Protein AF-A0AAD6S3V5-F1 (afdb_monomer_lite)

Foldseek 3Di:
DQPLQVAQAAAEDAFFDPDPVGDTDEAEPVNLLSNLQRHLNHAEEEGAYAAQDDDDDDDNPPPRAARARHAEYEHEQHQHDDLLVVLLSCCRRYLNHQYYHYDDDDPDDDPRSVVRVVSVVSSNVSNPVNSVVVVVVVVVVVVD

InterPro domains:
  IPR032675 Leucine-rich repeat domain superfamily [G3DSA:3.80.10.10] (1-120)

Radius of gyration: 15.49 Å; chains: 1; bounding box: 42×36×35 Å

Organism: NCBI:txid1745969

Secondary structure (DSSP, 8-state):
--GGGG-TT--EEE----SSS----EEEHHHHHHHHHH-TT--EEE-EEEESSPPP----TTS-----S--EEE-TT-EES-HHHHHHHHHHH-TT--EEE-----SS--HHHHHHHHHHHHHHHHHHHHHHHHHHHHHHHT--

Structure (mmCIF, N/CA/C/O backbone):
data_AF-A0AAD6S3V5-F1
#
_entry.id   AF-A0AAD6S3V5-F1
#
loop_
_atom_site.group_PDB
_atom_site.id
_atom_site.type_symbol
_atom_site.label_atom_id
_atom_site.label_alt_id
_atom_site.label_comp_id
_atom_site.label_asym_id
_atom_site.label_entity_id
_atom_site.label_seq_id
_atom_site.pdbx_PDB_ins_code
_atom_site.Cartn_x
_atom_site.Cartn_y
_atom_site.Cartn_z
_atom_site.occupancy
_atom_site.B_iso_or_equiv
_atom_site.auth_seq_id
_atom_site.auth_comp_id
_atom_site.auth_asym_id
_atom_site.auth_atom_id
_atom_site.pdbx_PDB_model_num
ATOM 1 N N . MET A 1 1 ? -15.906 -16.989 -6.349 1.00 49.19 1 MET A N 1
ATOM 2 C CA . MET A 1 1 ? -15.691 -17.028 -4.890 1.00 49.19 1 MET A CA 1
ATOM 3 C C . MET A 1 1 ? -14.416 -16.252 -4.639 1.00 49.19 1 MET A C 1
ATOM 5 O O . MET A 1 1 ? -13.449 -16.496 -5.348 1.00 49.19 1 MET A O 1
ATOM 9 N N . ASP A 1 2 ? -14.461 -15.246 -3.775 1.00 74.88 2 ASP A N 1
ATOM 10 C CA . ASP A 1 2 ? -13.314 -14.372 -3.537 1.00 74.88 2 ASP A CA 1
ATOM 11 C C . ASP A 1 2 ? -12.338 -15.059 -2.572 1.00 74.88 2 ASP A C 1
ATOM 13 O O . ASP A 1 2 ? -12.752 -15.508 -1.504 1.00 74.88 2 ASP A O 1
ATOM 17 N N . ALA A 1 3 ? -11.063 -15.177 -2.949 1.00 80.44 3 ALA A N 1
ATOM 18 C CA . ALA A 1 3 ? -10.061 -15.885 -2.154 1.00 80.44 3 ALA A CA 1
ATOM 19 C C . ALA A 1 3 ? -9.868 -15.250 -0.767 1.00 80.44 3 ALA A C 1
ATOM 21 O O . ALA A 1 3 ? -9.679 -15.970 0.212 1.00 80.44 3 ALA A O 1
ATOM 22 N N . ALA A 1 4 ? -10.022 -13.925 -0.651 1.00 87.50 4 ALA A N 1
ATOM 23 C CA . ALA A 1 4 ? -9.874 -13.224 0.623 1.00 87.50 4 ALA A CA 1
ATOM 24 C C . ALA A 1 4 ? -10.913 -13.671 1.672 1.00 87.50 4 ALA A C 1
ATOM 26 O O . ALA A 1 4 ? -10.629 -13.664 2.869 1.00 87.50 4 ALA A O 1
ATOM 27 N N . GLN A 1 5 ? -12.096 -14.135 1.241 1.00 89.44 5 GLN A N 1
ATOM 28 C CA . GLN A 1 5 ? -13.141 -14.646 2.142 1.00 89.44 5 GLN A CA 1
ATOM 29 C C . GLN A 1 5 ? -12.729 -15.930 2.866 1.00 89.44 5 GLN A C 1
ATOM 31 O O . GLN A 1 5 ? -13.246 -16.217 3.944 1.00 89.44 5 GLN A O 1
ATOM 36 N N . ALA A 1 6 ? -11.789 -16.690 2.300 1.00 92.44 6 ALA A N 1
ATOM 37 C CA . ALA A 1 6 ? -11.257 -17.891 2.928 1.00 92.44 6 ALA A CA 1
ATOM 38 C C . ALA A 1 6 ? -10.211 -17.582 4.016 1.00 92.44 6 ALA A C 1
ATOM 40 O O . ALA A 1 6 ? -9.824 -18.488 4.756 1.00 92.44 6 ALA A O 1
ATOM 41 N N . TRP A 1 7 ? -9.760 -16.326 4.143 1.00 92.88 7 TRP A N 1
ATOM 42 C CA . TRP A 1 7 ? -8.641 -15.948 5.014 1.00 92.88 7 TRP A CA 1
ATOM 43 C C . TRP A 1 7 ? -8.969 -14.820 6.015 1.00 92.88 7 TRP A C 1
ATOM 45 O O . TRP A 1 7 ? -8.237 -13.830 6.104 1.00 92.88 7 TRP A O 1
ATOM 55 N N . PRO A 1 8 ? -10.018 -14.957 6.848 1.00 92.06 8 PRO A N 1
ATOM 56 C CA . PRO A 1 8 ? -10.406 -13.918 7.811 1.00 92.06 8 PRO A CA 1
ATOM 57 C C . PRO A 1 8 ? -9.363 -13.666 8.913 1.00 92.06 8 PRO A C 1
ATOM 59 O O . PRO A 1 8 ? -9.355 -12.609 9.546 1.00 92.06 8 PRO A O 1
ATOM 62 N N . CYS A 1 9 ? -8.475 -14.634 9.151 1.00 95.19 9 CYS A N 1
ATOM 63 C CA . CYS A 1 9 ? -7.418 -14.555 10.158 1.00 95.19 9 CYS A CA 1
ATOM 64 C C . CYS A 1 9 ? -6.041 -14.200 9.576 1.00 95.19 9 CYS A C 1
ATOM 66 O O . CYS A 1 9 ? -5.059 -14.292 10.305 1.00 95.19 9 CYS A O 1
ATOM 68 N N . LEU A 1 10 ? -5.951 -13.834 8.293 1.00 96.12 10 LEU A N 1
ATOM 69 C CA . LEU A 1 10 ? -4.681 -13.505 7.646 1.00 96.12 10 LEU A CA 1
ATOM 70 C C . LEU A 1 10 ? -4.060 -12.255 8.275 1.00 96.12 10 LEU A C 1
ATOM 72 O O . LEU A 1 10 ? -4.704 -11.207 8.315 1.00 96.12 10 LEU A O 1
ATOM 76 N N . GLU A 1 11 ? -2.821 -12.372 8.748 1.00 96.94 11 GLU A N 1
ATOM 77 C CA . GLU A 1 11 ? -2.049 -11.253 9.308 1.00 96.94 11 GLU A CA 1
ATOM 78 C C . GLU A 1 11 ? -0.946 -10.790 8.356 1.00 96.94 11 GLU A C 1
ATOM 80 O O . GLU A 1 11 ? -0.717 -9.592 8.216 1.00 96.94 11 GLU A O 1
ATOM 85 N N . ASP A 1 12 ? -0.334 -11.713 7.623 1.00 96.12 12 ASP A N 1
ATOM 86 C CA . ASP A 1 12 ? 0.753 -11.422 6.699 1.00 96.12 12 ASP A CA 1
ATOM 87 C C . ASP A 1 12 ? 0.474 -12.111 5.368 1.00 96.12 12 ASP A C 1
ATOM 89 O O . ASP A 1 12 ? 0.220 -13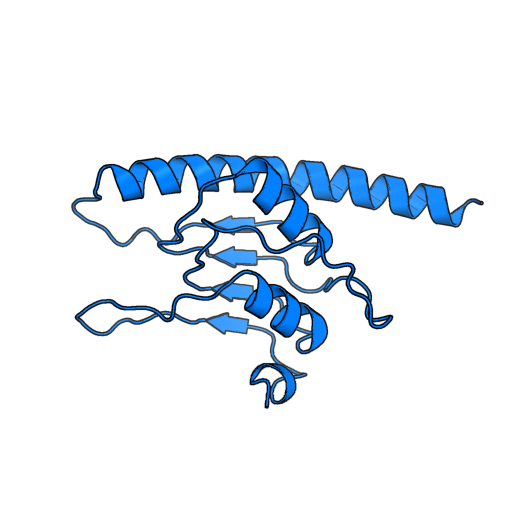.316 5.318 1.00 96.12 12 ASP A O 1
ATOM 93 N N . LEU A 1 13 ? 0.511 -11.342 4.282 1.00 92.75 13 LEU A N 1
ATOM 94 C CA . LEU A 1 13 ? 0.351 -11.863 2.931 1.00 92.75 13 LEU A CA 1
ATOM 95 C C . LEU A 1 13 ? 1.544 -11.446 2.087 1.00 92.75 13 LEU A C 1
ATOM 97 O O . LEU A 1 13 ? 1.781 -10.258 1.880 1.00 92.75 13 LEU A O 1
ATOM 101 N N . THR A 1 14 ? 2.271 -12.436 1.583 1.00 90.00 14 THR A N 1
ATOM 102 C CA . THR A 1 14 ? 3.338 -12.234 0.608 1.00 90.00 14 THR A CA 1
ATOM 103 C C . THR A 1 14 ? 2.978 -12.965 -0.673 1.00 90.00 14 THR A C 1
ATOM 105 O O . THR A 1 14 ? 2.751 -14.173 -0.668 1.00 90.00 14 THR A O 1
ATOM 108 N N . LEU A 1 15 ? 2.880 -12.201 -1.752 1.00 85.06 15 LEU A N 1
ATOM 109 C CA . LEU A 1 15 ? 2.625 -12.658 -3.108 1.00 85.06 15 LEU A CA 1
ATOM 110 C C . LEU A 1 15 ? 3.815 -12.245 -3.968 1.00 85.06 15 LEU A C 1
ATOM 112 O O . LEU A 1 15 ? 3.757 -11.293 -4.749 1.00 85.06 15 LEU A O 1
ATOM 116 N N . ASP A 1 16 ? 4.916 -12.955 -3.768 1.00 73.44 16 ASP A N 1
ATOM 117 C CA . ASP A 1 16 ? 6.111 -12.869 -4.587 1.00 73.44 16 ASP A CA 1
ATOM 118 C C . ASP A 1 16 ? 6.254 -14.125 -5.458 1.00 73.44 16 ASP A C 1
ATOM 120 O O . ASP A 1 16 ? 5.576 -15.138 -5.285 1.00 73.44 16 ASP A O 1
ATOM 124 N N . SER A 1 17 ? 7.106 -14.033 -6.474 1.00 64.12 17 SER A N 1
ATOM 125 C CA . SER A 1 17 ? 7.460 -15.173 -7.315 1.00 64.12 17 SER A CA 1
ATOM 126 C C . SER A 1 17 ? 8.971 -15.272 -7.364 1.00 64.12 17 SER A C 1
ATOM 128 O O . SER A 1 17 ? 9.595 -14.608 -8.175 1.00 64.12 17 SER A O 1
ATOM 130 N N . PHE A 1 18 ? 9.587 -16.135 -6.562 1.00 61.38 18 PHE A N 1
ATOM 131 C CA . PHE A 1 18 ? 11.038 -16.359 -6.650 1.00 61.38 18 PHE A CA 1
ATOM 132 C C . PHE A 1 18 ? 11.463 -17.211 -7.865 1.00 61.38 18 PHE A C 1
ATOM 134 O O . PHE A 1 18 ? 12.656 -17.374 -8.119 1.00 61.38 18 PHE A O 1
ATOM 141 N N . SER A 1 19 ? 10.514 -17.763 -8.632 1.00 57.72 19 SER A N 1
ATOM 142 C CA . SER A 1 19 ? 10.794 -18.596 -9.808 1.00 57.72 19 SER A CA 1
ATOM 143 C C . SER A 1 19 ? 11.027 -17.774 -11.078 1.00 57.72 19 SER A C 1
ATOM 145 O O . SER A 1 19 ? 10.322 -16.798 -11.328 1.00 57.72 19 SER A O 1
ATOM 147 N N . ARG A 1 20 ? 11.989 -18.202 -11.911 1.00 57.72 20 ARG A N 1
ATOM 148 C CA . ARG A 1 20 ? 12.223 -17.644 -13.254 1.00 57.72 20 ARG A CA 1
ATOM 149 C C . ARG A 1 20 ? 11.367 -18.380 -14.305 1.00 57.72 20 ARG A C 1
ATOM 151 O O . ARG A 1 20 ? 11.357 -19.610 -14.274 1.00 57.72 20 ARG A O 1
ATOM 158 N N . PRO A 1 21 ? 10.727 -17.674 -15.260 1.00 61.44 21 PRO A N 1
ATOM 159 C CA . PRO A 1 21 ? 10.697 -16.216 -15.409 1.00 61.44 21 PRO A CA 1
ATOM 160 C C . PRO A 1 21 ? 9.871 -15.537 -14.303 1.00 61.44 21 PRO A C 1
ATOM 162 O O . PRO A 1 21 ? 8.801 -16.014 -13.932 1.00 61.44 21 PRO A O 1
ATOM 165 N N . PHE A 1 22 ? 10.405 -14.432 -13.770 1.00 62.97 22 PHE A N 1
ATOM 166 C CA . PHE A 1 22 ? 9.821 -13.684 -12.654 1.00 62.97 22 PHE A CA 1
ATOM 167 C C . PHE A 1 22 ? 8.522 -13.024 -13.120 1.00 62.97 22 PHE A C 1
ATOM 169 O O . PHE A 1 22 ? 8.545 -11.970 -13.748 1.00 62.97 22 PHE A O 1
ATOM 176 N N . THR A 1 23 ? 7.393 -13.674 -12.849 1.00 65.00 23 THR A N 1
ATOM 177 C CA . THR A 1 23 ? 6.065 -13.150 -13.187 1.00 65.00 23 THR A CA 1
ATOM 178 C C . THR A 1 23 ? 5.210 -13.206 -11.923 1.00 65.00 23 THR A C 1
ATOM 180 O O . THR A 1 23 ? 4.420 -14.136 -11.755 1.00 65.00 23 THR A O 1
ATOM 183 N N . PRO A 1 24 ? 5.427 -12.289 -10.959 1.00 64.88 24 PRO A N 1
ATOM 184 C CA . PRO A 1 24 ? 4.605 -12.242 -9.760 1.00 64.88 24 PRO A CA 1
ATOM 185 C C . PRO A 1 24 ? 3.145 -11.979 -10.148 1.00 64.88 24 PRO A C 1
ATOM 187 O O . PRO A 1 24 ? 2.887 -11.314 -11.158 1.00 64.88 24 PRO A O 1
ATOM 190 N N . PRO A 1 25 ? 2.177 -12.490 -9.370 1.00 67.38 25 PRO A N 1
ATOM 191 C CA . PRO A 1 25 ? 0.775 -12.208 -9.628 1.00 67.38 25 PRO A CA 1
ATOM 192 C C . PRO A 1 25 ? 0.543 -10.697 -9.538 1.00 67.38 25 PRO A C 1
ATOM 194 O O . PRO A 1 25 ? 0.816 -10.070 -8.513 1.00 67.38 25 PRO A O 1
ATOM 197 N N . LEU A 1 26 ? 0.056 -10.119 -10.635 1.00 76.94 26 LEU A N 1
ATOM 198 C CA . LEU A 1 26 ? -0.243 -8.699 -10.728 1.00 76.94 26 LEU A CA 1
ATOM 199 C C . LEU A 1 26 ? -1.623 -8.443 -10.121 1.00 76.94 26 LEU A C 1
ATOM 201 O O . LEU A 1 26 ? -2.652 -8.814 -10.688 1.00 76.94 26 LEU A O 1
ATOM 205 N N . LEU A 1 27 ? -1.634 -7.844 -8.937 1.00 85.12 27 LEU A N 1
ATOM 206 C CA . LEU A 1 27 ? -2.855 -7.493 -8.234 1.00 85.12 27 LEU A CA 1
ATOM 207 C C . LEU A 1 27 ? -3.427 -6.172 -8.744 1.00 85.12 27 LEU A C 1
ATOM 209 O O . LEU A 1 27 ? -2.697 -5.270 -9.134 1.00 85.12 27 LEU A O 1
ATOM 213 N N . THR A 1 28 ? -4.749 -6.043 -8.713 1.00 88.38 28 THR A N 1
ATOM 214 C CA . THR A 1 28 ? -5.456 -4.807 -9.076 1.00 88.38 28 THR A CA 1
ATOM 215 C C . THR A 1 28 ? -5.908 -4.060 -7.827 1.00 88.38 28 THR A C 1
ATOM 217 O O . THR A 1 28 ? -5.979 -4.628 -6.735 1.00 88.38 28 THR A O 1
ATOM 220 N N . ILE A 1 29 ? -6.311 -2.800 -7.974 1.00 88.38 29 ILE A N 1
ATOM 221 C CA . ILE A 1 29 ? -6.904 -2.030 -6.870 1.00 88.38 29 ILE A CA 1
ATOM 222 C C . ILE A 1 29 ? -8.150 -2.720 -6.274 1.00 88.38 29 ILE A C 1
ATOM 224 O O . ILE A 1 29 ? -8.354 -2.682 -5.062 1.00 88.38 29 ILE A O 1
ATOM 228 N N . GLU A 1 30 ? -8.942 -3.433 -7.084 1.00 87.00 30 GLU A N 1
ATOM 229 C CA . GLU A 1 30 ? -10.093 -4.218 -6.601 1.00 87.00 30 GLU A CA 1
ATOM 230 C C . GLU A 1 30 ? -9.685 -5.329 -5.625 1.00 87.00 30 GLU A C 1
ATOM 232 O O . GLU A 1 30 ? -10.390 -5.595 -4.650 1.00 87.00 30 GLU A O 1
ATOM 237 N N . SER A 1 31 ? -8.515 -5.938 -5.827 1.00 88.38 31 SER A N 1
ATOM 238 C CA . SER A 1 31 ? -8.005 -6.939 -4.887 1.00 88.38 31 SER A CA 1
ATOM 239 C C . SER A 1 31 ? -7.647 -6.333 -3.525 1.00 88.38 31 SER A C 1
ATOM 241 O O . SER A 1 31 ? -7.863 -6.977 -2.499 1.00 88.38 31 SER A O 1
ATOM 243 N N . LEU A 1 32 ? -7.192 -5.072 -3.481 1.00 90.62 32 LEU A N 1
ATOM 244 C CA . LEU A 1 32 ? -6.931 -4.370 -2.221 1.00 90.62 32 LEU A CA 1
ATOM 245 C C . LEU A 1 32 ? -8.226 -4.110 -1.451 1.00 90.62 32 LEU A C 1
ATOM 247 O O . LEU A 1 32 ? -8.252 -4.295 -0.235 1.00 90.62 32 LEU A O 1
ATOM 251 N N . TYR A 1 33 ? -9.302 -3.729 -2.147 1.00 89.31 33 TYR A N 1
ATOM 252 C CA . TYR A 1 33 ? -10.624 -3.594 -1.533 1.00 89.31 33 TYR A CA 1
ATOM 253 C C . TYR A 1 33 ? -11.113 -4.920 -0.952 1.00 89.31 33 TYR A C 1
ATOM 255 O O . TYR A 1 33 ? -11.591 -4.950 0.181 1.00 89.31 33 TYR A O 1
ATOM 263 N N . SER A 1 34 ? -10.954 -6.014 -1.698 1.00 90.06 34 SER A N 1
ATOM 264 C CA . SER A 1 34 ? -11.322 -7.349 -1.231 1.00 90.06 34 SER A CA 1
ATOM 265 C C . SER A 1 34 ? -10.547 -7.762 0.029 1.00 90.06 34 SER A C 1
ATOM 267 O O . SER A 1 34 ? -11.156 -8.125 1.039 1.00 90.06 34 SER A O 1
ATOM 269 N N . LEU A 1 35 ? -9.216 -7.623 0.020 1.00 91.50 35 LEU A N 1
ATOM 270 C CA . LEU A 1 35 ? -8.369 -7.909 1.182 1.00 91.50 35 LEU A CA 1
ATOM 271 C C . LEU A 1 35 ? -8.749 -7.034 2.380 1.00 91.50 35 LEU A C 1
ATOM 273 O O . LEU A 1 35 ? -8.862 -7.528 3.499 1.00 91.50 35 LEU A O 1
ATOM 277 N N . ALA A 1 36 ? -8.999 -5.745 2.156 1.00 91.25 36 ALA A N 1
ATOM 278 C CA . ALA A 1 36 ? -9.419 -4.836 3.212 1.00 91.25 36 ALA A CA 1
ATOM 279 C C . ALA A 1 36 ? -10.769 -5.231 3.830 1.00 91.25 36 ALA A C 1
ATOM 281 O O . ALA A 1 36 ? -10.948 -5.124 5.043 1.00 91.25 36 ALA A O 1
ATOM 282 N N . GLN A 1 37 ? -11.703 -5.707 3.004 1.00 90.69 37 GLN A N 1
ATOM 283 C CA . GLN A 1 37 ? -13.039 -6.108 3.429 1.00 90.69 37 GLN A CA 1
ATOM 284 C C . GLN A 1 37 ? -13.040 -7.446 4.181 1.00 90.69 37 GLN A C 1
ATOM 286 O O . GLN A 1 37 ? -13.803 -7.617 5.134 1.00 90.69 37 GLN A O 1
ATOM 291 N N . HIS A 1 38 ? -12.223 -8.404 3.743 1.00 91.19 38 HIS A N 1
ATOM 292 C CA . HIS A 1 38 ? -12.313 -9.793 4.192 1.00 91.19 38 HIS A CA 1
ATOM 293 C C . HIS A 1 38 ? -11.173 -10.240 5.115 1.00 91.19 38 HIS A C 1
ATOM 295 O O . HIS A 1 38 ? -11.345 -11.222 5.835 1.00 91.19 38 HIS A O 1
ATOM 301 N N . CYS A 1 39 ? -10.062 -9.502 5.176 1.00 93.75 39 CYS A N 1
ATOM 302 C CA . CYS A 1 39 ? -8.907 -9.806 6.024 1.00 93.75 39 CYS A CA 1
ATOM 303 C C . CYS A 1 39 ? -8.701 -8.708 7.094 1.00 93.75 39 CYS A C 1
ATOM 305 O O . CYS A 1 39 ? -7.743 -7.934 7.027 1.00 93.75 39 CYS A O 1
ATOM 307 N N . PRO A 1 40 ? -9.566 -8.624 8.126 1.00 93.00 40 PRO A N 1
ATOM 308 C CA . PRO A 1 40 ? -9.531 -7.554 9.132 1.00 93.00 40 PRO A CA 1
ATOM 309 C C . PRO A 1 40 ? -8.310 -7.599 10.062 1.00 93.00 40 PRO A C 1
ATOM 311 O O . PRO A 1 40 ? -8.127 -6.697 10.881 1.00 93.00 40 PRO A O 1
ATOM 314 N N . ARG A 1 41 ? -7.508 -8.669 9.998 1.00 95.44 41 ARG A N 1
ATOM 315 C CA . ARG A 1 41 ? -6.285 -8.839 10.791 1.00 95.44 41 ARG A CA 1
ATOM 316 C C . ARG A 1 41 ? -5.008 -8.565 10.001 1.00 95.44 41 ARG A C 1
ATOM 318 O O . ARG A 1 41 ? -3.946 -8.620 10.605 1.00 95.44 41 ARG A O 1
ATOM 325 N N . LEU A 1 42 ? -5.100 -8.225 8.714 1.00 96.75 42 LEU A N 1
ATOM 326 C CA . LEU A 1 42 ? -3.942 -8.063 7.838 1.00 96.75 42 LEU A CA 1
ATOM 327 C C . LEU A 1 42 ? -3.074 -6.880 8.289 1.00 96.75 42 LEU A C 1
ATOM 329 O O . LEU A 1 42 ? -3.544 -5.742 8.297 1.00 96.75 42 LEU A O 1
ATOM 333 N N . ARG A 1 43 ? -1.819 -7.160 8.649 1.00 97.19 43 ARG A N 1
ATOM 334 C CA . ARG A 1 43 ? -0.790 -6.241 9.165 1.00 97.19 43 ARG A CA 1
ATOM 335 C C . ARG A 1 43 ? 0.280 -5.901 8.139 1.00 97.19 43 ARG A C 1
ATOM 337 O O . ARG A 1 43 ? 0.677 -4.736 8.050 1.00 97.19 43 ARG A O 1
ATOM 344 N N . SER A 1 44 ? 0.705 -6.900 7.370 1.00 96.19 44 SER A N 1
ATOM 345 C CA . SER A 1 44 ? 1.749 -6.775 6.357 1.00 96.19 44 SER A CA 1
ATOM 346 C C . SER A 1 44 ? 1.275 -7.306 5.012 1.00 96.19 44 SER A C 1
ATOM 348 O O . SER A 1 44 ? 0.653 -8.369 4.932 1.00 96.19 44 SER A O 1
ATOM 350 N N . LEU A 1 45 ? 1.581 -6.565 3.950 1.00 94.25 45 LEU A N 1
ATOM 351 C CA . LEU A 1 45 ? 1.239 -6.938 2.584 1.00 94.25 45 LEU A CA 1
ATOM 352 C C . LEU A 1 45 ? 2.435 -6.729 1.660 1.00 94.25 45 LEU A C 1
ATOM 354 O O . LEU A 1 45 ? 2.900 -5.607 1.492 1.00 94.25 45 LEU A O 1
ATOM 358 N N . HIS A 1 46 ? 2.910 -7.795 1.030 1.00 92.31 46 HIS A N 1
ATOM 359 C CA . HIS A 1 46 ? 3.950 -7.749 0.009 1.00 92.31 46 HIS A CA 1
ATOM 360 C C . HIS A 1 46 ? 3.382 -8.298 -1.298 1.00 92.31 46 HIS A C 1
ATOM 362 O O . HIS A 1 46 ? 2.915 -9.434 -1.337 1.00 92.31 46 HIS A O 1
ATOM 368 N N . LEU A 1 47 ? 3.365 -7.482 -2.351 1.00 90.12 47 LEU A N 1
ATOM 369 C CA . LEU A 1 47 ? 2.759 -7.840 -3.634 1.00 90.12 47 LEU A CA 1
ATOM 370 C C . LEU A 1 47 ? 3.334 -7.021 -4.792 1.00 90.12 47 LEU A C 1
ATOM 372 O O . LEU A 1 47 ? 4.028 -6.025 -4.586 1.00 90.12 47 LEU A O 1
ATOM 376 N N . THR A 1 48 ? 2.977 -7.414 -6.015 1.00 89.06 48 THR A N 1
ATOM 377 C CA . THR A 1 48 ? 3.083 -6.559 -7.205 1.00 89.06 48 THR A CA 1
ATOM 378 C C . THR A 1 48 ? 1.688 -6.063 -7.582 1.00 89.06 48 THR A C 1
ATOM 380 O O . THR A 1 48 ? 0.757 -6.855 -7.705 1.00 89.06 48 THR A O 1
ATOM 383 N N . LEU A 1 49 ? 1.534 -4.752 -7.735 1.00 89.25 49 LEU A N 1
ATOM 384 C CA . LEU A 1 49 ? 0.281 -4.052 -7.991 1.00 89.25 49 LEU A CA 1
ATOM 385 C C . LEU A 1 49 ? 0.316 -3.393 -9.370 1.00 89.25 49 LEU A C 1
ATOM 387 O O . LEU A 1 49 ? 1.271 -2.701 -9.724 1.00 89.25 49 LEU A O 1
ATOM 391 N N . ASP A 1 50 ? -0.770 -3.538 -10.112 1.00 90.06 50 ASP A N 1
ATOM 392 C CA . ASP A 1 50 ? -1.102 -2.656 -11.218 1.00 90.06 50 ASP A CA 1
ATOM 393 C C . ASP A 1 50 ? -1.907 -1.462 -10.696 1.00 90.06 50 ASP A C 1
ATOM 395 O O . ASP A 1 50 ? -3.110 -1.550 -10.432 1.00 90.06 50 ASP A O 1
ATOM 399 N N . ALA A 1 51 ? -1.215 -0.337 -10.532 1.00 90.38 51 ALA A N 1
ATOM 400 C CA . ALA A 1 51 ? -1.781 0.957 -10.175 1.00 90.38 51 ALA A CA 1
ATOM 401 C C . ALA A 1 51 ? -1.772 1.937 -11.366 1.00 90.38 51 ALA A C 1
ATOM 403 O O . ALA A 1 51 ? -1.715 3.162 -11.184 1.00 90.38 51 ALA A O 1
ATOM 404 N N . THR A 1 52 ? -1.795 1.420 -12.598 1.00 90.50 52 THR A N 1
ATOM 405 C CA . THR A 1 52 ? -1.893 2.254 -13.808 1.00 90.50 52 THR A CA 1
ATOM 406 C C . THR A 1 52 ? -3.319 2.738 -14.054 1.00 90.50 52 THR A C 1
ATOM 408 O O . THR A 1 52 ? -3.531 3.849 -14.545 1.00 90.50 52 THR A O 1
ATOM 411 N N . THR A 1 53 ? -4.305 1.940 -13.635 1.00 86.12 53 THR A N 1
ATOM 412 C CA . THR A 1 53 ? -5.729 2.235 -13.794 1.00 86.12 53 THR A CA 1
ATOM 413 C C . THR A 1 53 ? -6.386 2.438 -12.434 1.00 86.12 53 THR A C 1
ATOM 415 O O . THR A 1 53 ? -6.291 1.594 -11.545 1.00 86.12 53 THR A O 1
ATOM 418 N N . LEU A 1 54 ? -7.084 3.562 -12.271 1.00 79.88 54 LEU A N 1
ATOM 419 C CA . LEU A 1 54 ? -7.891 3.822 -11.083 1.00 79.88 54 LEU A CA 1
ATOM 420 C C . LEU A 1 54 ? -9.323 3.335 -11.322 1.00 79.88 54 LEU A C 1
ATOM 422 O O . LEU A 1 54 ? -9.938 3.760 -12.305 1.00 79.88 54 LEU A O 1
ATOM 426 N N . PRO A 1 55 ? -9.884 2.491 -10.441 1.00 75.81 55 PRO A N 1
ATOM 427 C CA . PRO A 1 55 ? -11.302 2.179 -10.499 1.00 75.81 55 PRO A CA 1
ATOM 428 C C . PRO A 1 55 ? -12.132 3.425 -10.160 1.00 75.81 55 PRO A C 1
ATOM 430 O O . PRO A 1 55 ? -11.639 4.392 -9.567 1.00 75.81 55 PRO A O 1
ATOM 433 N N . ALA A 1 56 ? -13.416 3.399 -10.522 1.00 69.38 56 ALA A N 1
ATOM 434 C CA . ALA A 1 56 ? -14.356 4.422 -10.078 1.00 69.38 56 ALA A CA 1
ATOM 435 C C . ALA A 1 56 ? -14.323 4.529 -8.539 1.00 69.38 56 ALA A C 1
ATOM 437 O O . ALA A 1 56 ? -14.162 3.502 -7.873 1.00 69.38 56 ALA A O 1
ATOM 438 N N . PRO A 1 57 ? -14.478 5.733 -7.952 1.00 65.12 57 PRO A N 1
ATOM 439 C CA . PRO A 1 57 ? -14.460 5.904 -6.505 1.00 65.12 57 PRO A CA 1
ATOM 440 C C . PRO A 1 57 ? -15.468 4.968 -5.839 1.00 65.12 57 PRO A C 1
ATOM 442 O O . PRO A 1 57 ? -16.680 5.148 -5.954 1.00 65.12 57 PRO A O 1
ATOM 445 N N . ARG A 1 58 ? -14.961 3.953 -5.143 1.00 66.44 58 ARG A N 1
ATOM 446 C CA . ARG A 1 58 ? -15.782 2.995 -4.418 1.00 66.44 58 ARG A CA 1
ATOM 447 C C . ARG A 1 58 ? -15.761 3.384 -2.949 1.00 66.44 58 ARG A C 1
ATOM 449 O O . ARG A 1 58 ? -14.716 3.347 -2.303 1.00 66.44 58 ARG A O 1
ATOM 456 N N . SER A 1 59 ? -16.921 3.769 -2.421 1.00 57.69 59 SER A N 1
ATOM 457 C CA . SER A 1 59 ? -17.110 3.750 -0.971 1.00 57.69 59 SER A CA 1
ATOM 458 C C . SER A 1 59 ? -16.955 2.300 -0.510 1.00 57.69 59 SER A C 1
ATOM 460 O O . SER A 1 59 ? -17.384 1.395 -1.231 1.00 57.69 59 SER A O 1
ATOM 462 N N . LEU A 1 60 ? -16.362 2.053 0.661 1.00 58.97 60 LEU A N 1
ATOM 463 C CA . LEU A 1 60 ? -16.439 0.749 1.331 1.00 58.97 60 LEU A CA 1
ATOM 464 C C . LEU A 1 60 ? -17.917 0.518 1.718 1.00 58.97 60 LEU A C 1
ATOM 466 O O . LEU A 1 60 ? -18.338 0.714 2.853 1.00 58.97 60 LEU A O 1
ATO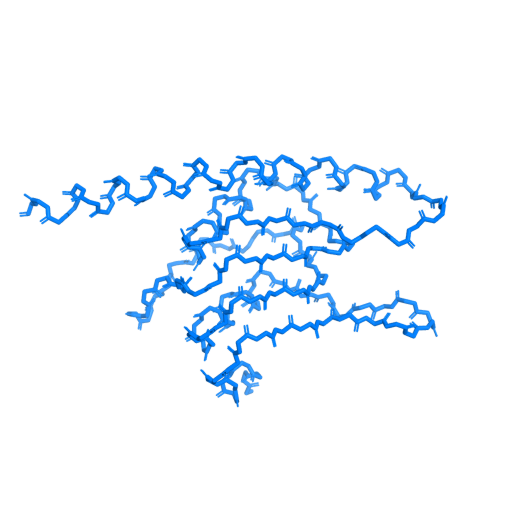M 470 N N . ALA A 1 61 ? -18.744 0.209 0.720 1.00 45.66 61 ALA A N 1
ATOM 471 C CA . ALA A 1 61 ? -20.185 0.459 0.700 1.00 45.66 61 ALA A CA 1
ATOM 472 C C . ALA A 1 61 ? -21.014 -0.595 1.447 1.00 45.66 61 ALA A C 1
ATOM 474 O O . ALA A 1 61 ? -22.226 -0.657 1.285 1.00 45.66 61 ALA A O 1
ATOM 475 N N . ASN A 1 62 ? -20.381 -1.402 2.297 1.00 50.22 62 ASN A N 1
ATOM 476 C CA . ASN A 1 62 ? -21.029 -2.535 2.956 1.00 50.22 62 ASN A CA 1
ATOM 477 C C . ASN A 1 62 ? -21.030 -2.411 4.491 1.00 50.22 62 ASN A C 1
ATOM 479 O O . ASN A 1 62 ? -21.124 -3.417 5.185 1.00 50.22 62 ASN A O 1
ATOM 483 N N . GLY A 1 63 ? -20.856 -1.202 5.044 1.00 51.66 63 GLY A N 1
ATOM 484 C CA . GLY A 1 63 ? -20.809 -0.971 6.499 1.00 51.66 63 GLY A CA 1
ATOM 485 C C . GLY A 1 63 ? -19.527 -1.461 7.188 1.00 51.66 63 GLY A C 1
ATOM 486 O O . GLY A 1 63 ? -19.324 -1.216 8.375 1.00 51.66 63 GLY A O 1
ATOM 487 N N . LEU A 1 64 ? -18.630 -2.111 6.444 1.00 59.91 64 LEU A N 1
ATOM 488 C CA . LEU A 1 64 ? -17.291 -2.454 6.896 1.00 59.91 64 LEU A CA 1
ATOM 489 C C . LEU A 1 64 ? -16.422 -1.203 6.765 1.00 59.91 64 LEU A C 1
ATOM 491 O O . LEU A 1 64 ? -16.132 -0.735 5.665 1.00 59.91 64 LEU A O 1
ATOM 495 N N . GLY A 1 65 ? -16.076 -0.620 7.912 1.00 71.25 65 GLY A N 1
ATOM 496 C CA . GLY A 1 65 ? -15.159 0.509 7.987 1.00 71.25 65 GLY A CA 1
ATOM 497 C C . GLY A 1 65 ? -13.774 0.178 7.410 1.00 71.25 65 GLY A C 1
ATOM 498 O O . GLY A 1 65 ? -13.494 -0.965 7.051 1.00 71.25 65 GLY A O 1
ATOM 499 N N . PRO A 1 66 ? -12.879 1.171 7.333 1.00 83.75 66 PRO A N 1
ATOM 500 C CA . PRO A 1 66 ? -11.548 0.974 6.76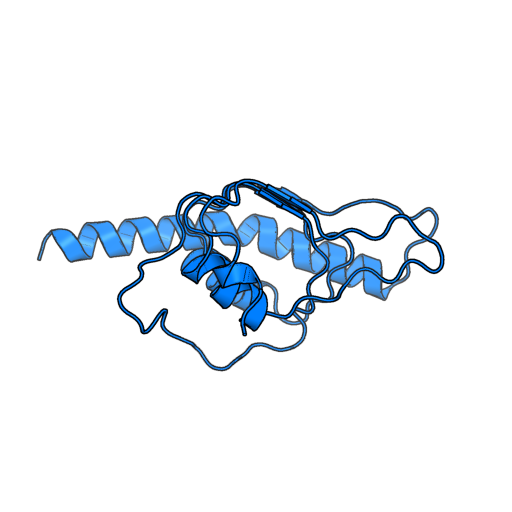9 1.00 83.75 66 PRO A CA 1
ATOM 501 C C . PRO A 1 66 ? -10.743 -0.097 7.524 1.00 83.75 66 PRO A C 1
ATOM 503 O O . PRO A 1 66 ? -10.910 -0.269 8.736 1.00 83.75 66 PRO A O 1
ATOM 506 N N . GLN A 1 67 ? -9.827 -0.776 6.829 1.00 92.00 67 GLN A N 1
ATOM 507 C CA . GLN A 1 67 ? -9.007 -1.844 7.402 1.00 92.00 67 GLN A CA 1
ATOM 508 C C . GLN A 1 67 ? -7.826 -1.234 8.169 1.00 92.00 67 GLN A C 1
ATOM 510 O O . GLN A 1 67 ? -6.898 -0.667 7.597 1.00 92.00 67 GLN A O 1
ATOM 515 N N . ARG A 1 68 ? -7.869 -1.316 9.499 1.00 93.19 68 ARG A N 1
ATOM 516 C CA . ARG A 1 68 ? -6.976 -0.560 10.399 1.00 93.19 68 ARG A CA 1
ATOM 517 C C . ARG A 1 68 ? -5.741 -1.324 10.875 1.00 93.19 68 ARG A C 1
ATOM 519 O O . ARG A 1 68 ? -4.944 -0.759 11.620 1.00 93.19 68 ARG A O 1
ATOM 526 N N . LYS A 1 69 ? -5.585 -2.603 10.548 1.00 95.94 69 LYS A N 1
ATOM 527 C CA . LYS A 1 69 ? -4.439 -3.398 11.006 1.00 95.94 69 LYS A CA 1
ATOM 528 C C . LYS A 1 69 ? -3.236 -3.295 10.084 1.00 95.94 69 LYS A C 1
ATOM 530 O O . LYS A 1 69 ? -2.137 -3.492 10.589 1.00 95.94 69 LYS A O 1
ATOM 535 N N . LEU A 1 70 ? -3.415 -2.939 8.808 1.00 96.94 70 LEU A N 1
ATOM 536 C CA . LEU A 1 70 ? -2.301 -2.883 7.863 1.00 96.94 70 LEU A CA 1
ATOM 537 C C . LEU A 1 70 ? -1.442 -1.664 8.180 1.00 96.94 70 LEU A C 1
ATOM 539 O O . LEU A 1 70 ? -1.927 -0.535 8.121 1.00 96.94 70 LEU A O 1
ATOM 543 N N . THR A 1 71 ? -0.177 -1.908 8.502 1.00 96.62 71 THR A N 1
ATOM 544 C CA . THR A 1 71 ? 0.801 -0.861 8.825 1.00 96.62 71 THR A CA 1
ATOM 545 C C . THR A 1 71 ? 1.948 -0.805 7.830 1.00 96.62 71 THR A C 1
ATOM 547 O O . THR A 1 71 ? 2.571 0.251 7.693 1.00 96.62 71 THR A O 1
ATOM 550 N N . THR A 1 72 ? 2.201 -1.910 7.124 1.00 95.88 72 THR A N 1
ATOM 551 C CA . THR A 1 72 ? 3.340 -2.065 6.219 1.00 95.88 72 THR A CA 1
ATOM 552 C C . THR A 1 72 ? 2.889 -2.654 4.890 1.00 95.88 72 THR A C 1
ATOM 554 O O . THR A 1 72 ? 2.190 -3.669 4.857 1.00 95.88 72 THR A O 1
ATOM 557 N N . MET A 1 73 ? 3.315 -2.032 3.793 1.00 94.81 73 MET A N 1
ATOM 558 C CA . MET A 1 73 ? 3.095 -2.519 2.436 1.00 94.81 73 MET A CA 1
ATOM 559 C C . MET A 1 73 ? 4.409 -2.486 1.650 1.00 94.81 73 MET A C 1
ATOM 561 O O . MET A 1 73 ? 5.082 -1.461 1.615 1.00 94.81 73 MET A O 1
ATOM 565 N N . CYS A 1 74 ? 4.764 -3.587 0.997 1.00 92.62 74 CYS A N 1
ATOM 566 C CA . CYS A 1 74 ? 5.851 -3.638 0.027 1.00 92.62 74 CYS A CA 1
ATOM 567 C C . CYS A 1 74 ? 5.258 -3.765 -1.379 1.00 92.62 74 CYS A C 1
ATOM 569 O O . CYS A 1 74 ? 4.537 -4.725 -1.660 1.00 92.62 74 CYS A O 1
ATOM 571 N N . ILE A 1 75 ? 5.563 -2.801 -2.251 1.00 88.94 75 ILE A N 1
ATOM 572 C CA . ILE A 1 75 ? 4.988 -2.700 -3.601 1.00 88.94 75 ILE A CA 1
ATOM 573 C C . ILE A 1 75 ? 5.873 -3.317 -4.692 1.00 88.94 75 ILE A C 1
ATOM 575 O O . ILE A 1 75 ? 5.579 -3.133 -5.866 1.00 88.94 75 ILE A O 1
ATOM 579 N N . ALA A 1 76 ? 6.937 -4.050 -4.344 1.00 86.50 76 ALA A N 1
ATOM 580 C CA . ALA A 1 76 ? 7.802 -4.765 -5.295 1.00 86.50 76 ALA A CA 1
ATOM 581 C C . ALA A 1 76 ? 8.034 -3.989 -6.616 1.00 86.50 76 ALA A C 1
ATOM 583 O O . ALA A 1 76 ? 8.518 -2.861 -6.582 1.00 86.50 76 ALA A O 1
ATOM 584 N N . GLN A 1 77 ? 7.659 -4.563 -7.764 1.00 83.06 77 GLN A N 1
ATOM 585 C CA . GLN A 1 77 ? 7.812 -3.972 -9.100 1.00 83.06 77 GLN A CA 1
ATOM 586 C C . GLN A 1 77 ? 6.485 -3.404 -9.632 1.00 83.06 77 GLN A C 1
ATOM 588 O O . GLN A 1 77 ? 6.100 -3.653 -10.773 1.00 83.06 77 GLN A O 1
ATOM 593 N N . SER A 1 78 ? 5.734 -2.695 -8.789 1.00 89.00 78 SER A N 1
ATOM 594 C CA . SER A 1 78 ? 4.393 -2.217 -9.143 1.00 89.00 78 SER A CA 1
ATOM 595 C C . SER A 1 78 ? 4.415 -1.089 -10.171 1.00 89.00 78 SER A C 1
ATOM 597 O O . SER A 1 78 ? 5.098 -0.077 -9.990 1.00 89.00 78 SER A O 1
ATOM 599 N N . ALA A 1 79 ? 3.587 -1.211 -11.204 1.00 90.94 79 ALA A N 1
ATOM 600 C CA . ALA A 1 79 ? 3.360 -0.143 -12.169 1.00 90.94 79 ALA A CA 1
ATOM 601 C C . ALA A 1 79 ? 2.419 0.919 -11.585 1.00 90.94 79 ALA A C 1
ATOM 603 O O . ALA A 1 79 ? 1.472 0.587 -10.875 1.00 90.94 79 ALA A O 1
ATOM 604 N N . ILE A 1 80 ? 2.664 2.201 -11.874 1.00 93.88 80 ILE A N 1
ATOM 605 C CA . ILE A 1 80 ? 1.842 3.299 -11.351 1.00 93.88 80 ILE A CA 1
ATOM 606 C C . ILE A 1 80 ? 1.804 4.489 -12.310 1.00 93.88 80 ILE A C 1
ATOM 608 O O . ILE A 1 80 ? 2.834 4.922 -12.833 1.00 93.88 80 ILE A O 1
ATOM 612 N N . SER A 1 81 ? 0.610 5.055 -12.498 1.00 93.19 81 SER A N 1
ATOM 613 C CA . SER A 1 81 ? 0.411 6.233 -13.357 1.00 93.19 81 SER A CA 1
ATOM 614 C C . SER A 1 81 ? 0.059 7.503 -12.580 1.00 93.19 81 SER A C 1
ATOM 616 O O . SER A 1 81 ? 0.448 8.588 -13.001 1.00 93.19 81 SER A O 1
ATOM 618 N N . GLN A 1 82 ? -0.653 7.395 -11.450 1.00 94.38 82 GLN A N 1
ATOM 619 C CA . GLN A 1 82 ? -1.172 8.552 -10.703 1.00 94.38 82 GLN A CA 1
ATOM 620 C C . GLN A 1 82 ? -0.828 8.477 -9.201 1.00 94.38 82 GLN A C 1
ATOM 622 O O . GLN A 1 82 ? -1.678 8.080 -8.399 1.00 94.38 82 GLN A O 1
ATOM 627 N N . PRO A 1 83 ? 0.387 8.891 -8.792 1.00 95.94 83 PRO A N 1
ATOM 628 C CA . PRO A 1 83 ? 0.876 8.761 -7.415 1.00 95.94 83 PRO A CA 1
ATOM 629 C C . PRO A 1 83 ? -0.075 9.332 -6.366 1.00 95.94 83 PRO A C 1
ATOM 631 O O . PRO A 1 83 ? -0.531 8.624 -5.471 1.00 95.94 83 PRO A O 1
ATOM 634 N N . ARG A 1 84 ? -0.474 10.596 -6.519 1.00 95.62 84 ARG A N 1
ATOM 635 C CA . ARG A 1 84 ? -1.343 11.277 -5.552 1.00 95.62 84 ARG A CA 1
ATOM 636 C C . ARG A 1 84 ? -2.713 10.621 -5.387 1.00 95.62 84 ARG A C 1
ATOM 638 O O . ARG A 1 84 ? -3.233 10.543 -4.275 1.00 95.62 84 ARG A O 1
ATOM 645 N N . ALA A 1 85 ? -3.305 10.151 -6.481 1.00 92.94 85 ALA A N 1
ATOM 646 C CA . ALA A 1 85 ? -4.604 9.491 -6.439 1.00 92.94 85 ALA A CA 1
ATOM 647 C C . ALA A 1 85 ? -4.521 8.121 -5.749 1.00 92.94 85 ALA A C 1
ATOM 649 O O . ALA A 1 85 ? -5.408 7.788 -4.961 1.00 92.94 85 ALA A O 1
ATOM 650 N N . ILE A 1 86 ? -3.436 7.377 -5.988 1.00 94.06 86 ILE A N 1
ATOM 651 C CA . ILE A 1 86 ? -3.144 6.109 -5.312 1.00 94.06 86 ILE A CA 1
ATOM 652 C C . ILE A 1 86 ? -2.858 6.330 -3.829 1.00 94.06 86 ILE A C 1
ATOM 654 O O . ILE A 1 86 ? -3.443 5.643 -3.001 1.00 94.06 86 ILE A O 1
ATOM 658 N N . ALA A 1 87 ? -2.048 7.326 -3.471 1.00 94.94 87 ALA A N 1
ATOM 659 C CA . ALA A 1 87 ? -1.773 7.672 -2.078 1.00 94.94 87 ALA A CA 1
ATOM 660 C C . ALA A 1 87 ? -3.057 8.006 -1.308 1.00 94.94 87 ALA A C 1
ATOM 662 O O . ALA A 1 87 ? -3.271 7.501 -0.204 1.00 94.94 87 ALA A O 1
ATOM 663 N N . ARG A 1 88 ? -3.954 8.795 -1.919 1.00 92.69 88 ARG A N 1
ATOM 664 C CA . ARG A 1 88 ? -5.280 9.048 -1.353 1.00 92.69 88 ARG A CA 1
ATOM 665 C C . ARG A 1 88 ? -6.015 7.725 -1.154 1.00 92.69 88 ARG A C 1
ATOM 667 O O . ARG A 1 88 ? -6.339 7.404 -0.024 1.00 92.69 88 ARG A O 1
ATOM 674 N N . LEU A 1 89 ? -6.193 6.923 -2.202 1.00 91.38 89 LEU A N 1
ATOM 675 C CA . LEU A 1 89 ? -6.901 5.642 -2.125 1.00 91.38 89 LEU A CA 1
ATOM 676 C C . LEU A 1 89 ? -6.342 4.706 -1.037 1.00 91.38 89 LEU A C 1
ATOM 678 O O . LEU A 1 89 ? -7.113 4.127 -0.276 1.00 91.38 89 LEU A O 1
ATOM 682 N N . LEU A 1 90 ? -5.020 4.589 -0.909 1.00 93.12 90 LEU A N 1
ATOM 683 C CA . LEU A 1 90 ? -4.392 3.781 0.137 1.00 93.12 90 LEU A CA 1
ATOM 684 C C . LEU A 1 90 ? -4.720 4.309 1.540 1.00 93.12 90 LEU A C 1
ATOM 686 O O . LEU A 1 90 ? -5.015 3.506 2.422 1.00 93.12 90 LEU A O 1
ATOM 690 N N . SER A 1 91 ? -4.749 5.631 1.742 1.00 92.75 91 SER A N 1
ATOM 691 C CA . SER A 1 91 ? -5.161 6.237 3.021 1.00 92.75 91 SER A CA 1
ATOM 692 C C . SER A 1 91 ? -6.640 5.989 3.365 1.00 92.75 91 SER A C 1
ATOM 694 O O . SER A 1 91 ? -7.010 5.935 4.542 1.00 92.75 91 SER A O 1
ATOM 696 N N . ASP A 1 92 ? -7.497 5.822 2.350 1.00 90.25 92 ASP A N 1
ATOM 697 C CA . ASP A 1 92 ? -8.921 5.516 2.523 1.00 90.25 92 ASP A CA 1
ATOM 698 C C . ASP A 1 92 ? -9.097 4.079 3.005 1.00 90.25 92 ASP A C 1
ATOM 700 O O . ASP A 1 92 ? -9.822 3.833 3.971 1.00 90.25 92 ASP A O 1
ATOM 704 N N . ILE A 1 93 ? -8.428 3.144 2.326 1.00 91.38 93 ILE A N 1
ATOM 705 C CA . ILE A 1 93 ? -8.554 1.706 2.568 1.00 91.38 93 ILE A CA 1
ATOM 706 C C . ILE A 1 93 ? -7.807 1.301 3.847 1.00 91.38 93 ILE A C 1
ATOM 708 O O . ILE A 1 93 ? -8.360 0.577 4.679 1.00 91.38 93 ILE A O 1
ATOM 712 N N . PHE A 1 94 ? -6.578 1.797 4.016 1.00 93.88 94 PHE A N 1
ATOM 713 C CA . PHE A 1 94 ? -5.633 1.430 5.071 1.00 93.88 94 PHE A CA 1
ATOM 714 C C . PHE A 1 94 ? -5.181 2.668 5.863 1.00 93.88 94 PHE A C 1
ATOM 716 O O . PHE A 1 94 ? -4.041 3.115 5.749 1.00 93.88 94 PHE A O 1
ATOM 723 N N . PRO A 1 95 ? -6.041 3.239 6.719 1.00 93.06 95 PRO A N 1
ATOM 724 C CA . PRO A 1 95 ? -5.761 4.488 7.424 1.00 93.06 95 PRO A CA 1
ATOM 725 C C . PRO A 1 95 ? -4.635 4.385 8.454 1.00 93.06 95 PRO A C 1
ATOM 727 O O . PRO A 1 95 ? -4.247 5.400 9.002 1.00 93.06 95 PRO A O 1
ATOM 730 N N . ASN A 1 96 ? -4.132 3.189 8.753 1.00 95.00 96 ASN A N 1
ATOM 731 C CA . ASN A 1 96 ? -2.996 3.003 9.653 1.00 95.00 96 ASN A CA 1
ATOM 732 C C . ASN A 1 96 ? -1.721 2.593 8.901 1.00 95.00 96 ASN A C 1
ATOM 734 O O . ASN A 1 96 ? -0.736 2.233 9.544 1.00 95.00 96 ASN A O 1
ATOM 738 N N . LEU A 1 97 ? -1.722 2.652 7.565 1.00 95.69 97 LEU A N 1
ATOM 739 C CA . LEU A 1 97 ? -0.544 2.381 6.753 1.00 95.69 97 LEU A CA 1
ATOM 740 C C . LEU A 1 97 ? 0.513 3.456 7.032 1.00 95.69 97 LEU A C 1
ATOM 742 O O . LEU A 1 97 ? 0.262 4.647 6.851 1.00 95.69 97 LEU A O 1
ATOM 746 N N . ARG A 1 98 ? 1.685 3.032 7.515 1.00 90.25 98 ARG A N 1
ATOM 747 C CA . ARG A 1 98 ? 2.795 3.926 7.886 1.00 90.25 98 ARG A CA 1
ATOM 748 C C . ARG A 1 98 ? 4.016 3.737 7.003 1.00 90.25 98 ARG A C 1
ATOM 750 O O . ARG A 1 98 ? 4.755 4.688 6.791 1.00 90.25 98 ARG A O 1
ATOM 757 N N . VAL A 1 99 ? 4.238 2.516 6.523 1.00 92.25 99 VAL A N 1
ATOM 758 C CA . VAL A 1 99 ? 5.448 2.157 5.787 1.00 92.25 99 VAL A CA 1
ATOM 759 C C . VAL A 1 99 ? 5.064 1.613 4.423 1.00 92.25 99 VAL A C 1
ATOM 761 O O . VAL A 1 99 ? 4.353 0.610 4.331 1.00 92.25 99 VAL A O 1
ATOM 764 N N . ILE A 1 100 ? 5.566 2.264 3.376 1.00 93.88 100 ILE A N 1
ATOM 765 C CA . ILE A 1 100 ? 5.525 1.761 2.006 1.00 93.88 100 ILE A CA 1
ATOM 766 C C . ILE A 1 100 ? 6.965 1.565 1.556 1.00 93.88 100 ILE A C 1
ATOM 768 O O . ILE A 1 100 ? 7.736 2.517 1.504 1.00 93.88 100 ILE A O 1
ATOM 772 N N . SER A 1 101 ? 7.336 0.325 1.261 1.00 90.19 101 SER A N 1
ATOM 773 C CA . SER A 1 101 ? 8.670 -0.026 0.785 1.00 90.19 101 SER A CA 1
ATOM 774 C C . SER A 1 101 ? 8.615 -0.607 -0.622 1.00 90.19 101 SER A C 1
ATOM 776 O O . SER A 1 101 ? 7.571 -1.040 -1.109 1.00 90.19 101 SER A O 1
ATOM 778 N N . GLN A 1 102 ? 9.759 -0.598 -1.295 1.00 84.38 102 GLN A N 1
ATOM 779 C CA . GLN A 1 102 ? 9.913 -1.155 -2.633 1.00 84.38 102 GLN A CA 1
ATOM 780 C C . GLN A 1 102 ? 10.962 -2.254 -2.566 1.00 84.38 102 GLN A C 1
ATOM 782 O O . GLN A 1 102 ? 12.006 -2.072 -1.935 1.00 84.38 102 GLN A O 1
ATOM 787 N N . ALA A 1 103 ? 10.692 -3.389 -3.202 1.00 74.50 103 ALA A N 1
ATOM 788 C CA . ALA A 1 103 ? 11.644 -4.485 -3.219 1.00 74.50 103 ALA A CA 1
ATOM 789 C C . ALA A 1 103 ? 12.709 -4.220 -4.295 1.00 74.50 103 ALA A C 1
ATOM 791 O O . ALA A 1 103 ? 12.387 -4.056 -5.472 1.00 74.50 103 ALA A O 1
ATOM 792 N N . GLN A 1 104 ? 13.975 -4.137 -3.891 1.00 64.56 104 GLN A N 1
ATOM 793 C CA . GLN A 1 104 ? 15.095 -3.846 -4.786 1.00 64.56 104 GLN A CA 1
ATOM 794 C C . GLN A 1 104 ? 15.743 -5.159 -5.237 1.00 64.56 104 GLN A C 1
ATOM 796 O O . GLN A 1 104 ? 16.549 -5.730 -4.509 1.00 64.56 104 GLN A O 1
ATOM 801 N N . TYR A 1 105 ? 15.381 -5.652 -6.424 1.00 63.72 105 TYR A N 1
ATOM 802 C CA . TYR A 1 105 ? 15.887 -6.934 -6.945 1.00 63.72 105 TYR A CA 1
ATOM 803 C C . TYR A 1 105 ? 16.527 -6.834 -8.337 1.00 63.72 105 TYR A C 1
ATOM 805 O O . TYR A 1 105 ? 16.524 -7.816 -9.076 1.00 63.72 105 TYR A O 1
ATOM 813 N N . PHE A 1 106 ? 17.060 -5.671 -8.725 1.00 65.50 106 PHE A N 1
ATOM 814 C CA . PHE A 1 106 ? 17.571 -5.481 -10.083 1.00 65.50 106 PHE A CA 1
ATOM 815 C C . PHE A 1 106 ? 19.003 -4.982 -10.131 1.00 65.50 106 PHE A C 1
ATOM 817 O O . PHE A 1 106 ? 19.311 -3.924 -9.587 1.00 65.50 106 PHE A O 1
ATOM 824 N N . ASP A 1 107 ? 19.820 -5.717 -10.881 1.00 70.38 107 ASP A N 1
ATOM 825 C CA . ASP A 1 107 ? 21.180 -5.318 -11.231 1.00 70.38 107 ASP A CA 1
ATOM 826 C C . ASP A 1 107 ? 21.193 -4.237 -12.338 1.00 70.38 107 ASP A C 1
ATOM 828 O O . ASP A 1 107 ? 22.101 -3.413 -12.366 1.00 70.38 107 ASP A O 1
ATOM 832 N N . ASP A 1 108 ? 20.172 -4.197 -13.213 1.00 79.62 108 ASP A N 1
ATOM 833 C CA . ASP A 1 108 ? 20.029 -3.221 -14.312 1.00 79.62 108 ASP A CA 1
ATOM 834 C C . ASP A 1 108 ? 18.543 -2.856 -14.551 1.00 79.62 108 ASP A C 1
ATOM 836 O O . ASP A 1 108 ? 17.839 -3.540 -15.304 1.00 79.62 108 ASP A O 1
ATOM 840 N N . PRO A 1 109 ? 17.995 -1.847 -13.845 1.00 81.44 109 PRO A N 1
ATOM 841 C CA . PRO A 1 109 ? 16.589 -1.483 -13.977 1.00 81.44 109 PRO A CA 1
ATOM 842 C C . PRO A 1 109 ? 16.319 -0.739 -15.295 1.00 81.44 109 PRO A C 1
ATOM 844 O O . PRO A 1 109 ? 17.116 0.083 -15.744 1.00 81.44 109 PRO A O 1
ATOM 847 N N . SER A 1 110 ? 15.146 -0.961 -15.892 1.00 86.94 110 SER A N 1
ATOM 848 C CA . SER A 1 110 ? 14.712 -0.198 -17.069 1.00 86.94 110 SER A CA 1
ATOM 849 C C . SER A 1 110 ? 14.270 1.227 -16.705 1.00 86.94 110 SER A C 1
ATOM 851 O O . SER A 1 110 ? 13.829 1.474 -15.580 1.00 86.94 110 SER A O 1
ATOM 853 N N . ALA A 1 111 ? 14.278 2.140 -17.688 1.00 89.94 111 ALA A N 1
ATOM 854 C CA . ALA A 1 111 ? 13.790 3.522 -17.544 1.00 89.94 111 ALA A CA 1
ATOM 855 C C . ALA A 1 111 ? 12.393 3.604 -16.905 1.00 89.94 111 ALA A C 1
ATOM 857 O O . ALA A 1 111 ? 12.115 4.464 -16.067 1.00 89.94 111 ALA A O 1
ATOM 858 N N . GLU A 1 112 ? 11.511 2.678 -17.279 1.00 88.38 112 GLU A N 1
ATOM 859 C CA . GLU A 1 112 ? 10.164 2.582 -16.724 1.00 88.38 112 GLU A CA 1
ATOM 860 C C . GLU A 1 112 ? 10.171 2.141 -15.254 1.00 88.38 112 GLU A C 1
ATOM 862 O O . GLU A 1 112 ? 9.442 2.713 -14.443 1.00 88.38 112 GLU A O 1
ATOM 867 N N . MET A 1 113 ? 11.029 1.187 -14.878 1.00 86.31 113 MET A N 1
ATOM 868 C CA . MET A 1 113 ? 11.192 0.771 -13.481 1.00 86.31 113 MET A CA 1
ATOM 869 C C . MET A 1 113 ? 11.693 1.924 -12.610 1.00 86.31 113 MET A C 1
ATOM 871 O O . MET A 1 113 ? 11.159 2.133 -11.521 1.00 86.31 113 MET A O 1
ATOM 875 N N . GLN A 1 114 ? 12.655 2.721 -13.088 1.00 89.25 114 GLN A N 1
ATOM 876 C CA . GLN A 1 114 ? 13.105 3.909 -12.351 1.00 89.25 114 GLN A CA 1
ATOM 877 C C . GLN A 1 114 ? 12.005 4.972 -12.238 1.00 89.25 114 GLN A C 1
ATOM 879 O O . GLN A 1 114 ? 11.831 5.568 -11.171 1.00 89.25 114 GLN A O 1
ATOM 884 N N . ALA A 1 115 ? 11.228 5.194 -13.301 1.00 91.94 115 ALA A N 1
ATOM 885 C CA . ALA A 1 115 ? 10.099 6.120 -13.261 1.00 91.94 115 ALA A CA 1
ATOM 886 C C . ALA A 1 115 ? 9.028 5.667 -12.252 1.00 91.94 115 ALA A C 1
ATOM 888 O O . ALA A 1 115 ? 8.539 6.478 -11.463 1.00 91.94 115 ALA A O 1
ATOM 889 N N . ASN A 1 116 ? 8.695 4.374 -12.230 1.00 91.88 116 ASN A N 1
ATOM 890 C CA . ASN A 1 116 ? 7.773 3.803 -11.250 1.00 91.88 116 ASN A CA 1
ATOM 891 C C . ASN A 1 116 ? 8.332 3.904 -9.826 1.00 91.88 116 ASN A C 1
ATOM 893 O O . ASN A 1 116 ? 7.589 4.261 -8.914 1.00 91.88 116 ASN A O 1
ATOM 897 N N . TYR A 1 117 ? 9.638 3.697 -9.637 1.00 90.81 117 TYR A N 1
ATOM 898 C CA . TYR A 1 117 ? 10.283 3.864 -8.334 1.00 90.81 117 TYR A CA 1
ATOM 899 C C . TYR A 1 117 ? 10.106 5.281 -7.778 1.00 90.81 117 TYR A C 1
ATOM 901 O O . TYR A 1 117 ? 9.700 5.453 -6.625 1.00 90.81 117 TYR A O 1
ATOM 909 N N . ALA A 1 118 ? 10.359 6.300 -8.604 1.00 93.38 118 ALA A N 1
ATOM 910 C CA . ALA A 1 118 ? 10.184 7.700 -8.221 1.00 93.38 118 ALA A CA 1
ATOM 911 C C . ALA A 1 118 ? 8.721 8.025 -7.873 1.00 93.38 118 ALA A C 1
ATOM 913 O O . ALA A 1 118 ? 8.445 8.677 -6.867 1.00 93.38 118 ALA A O 1
ATOM 914 N N . ARG A 1 119 ? 7.773 7.507 -8.659 1.00 95.62 119 ARG A N 1
ATOM 915 C CA . ARG A 1 119 ? 6.332 7.652 -8.404 1.00 95.62 119 ARG A CA 1
ATOM 916 C C . ARG A 1 119 ? 5.902 7.003 -7.088 1.00 95.62 119 ARG A C 1
ATOM 918 O O . ARG A 1 119 ? 5.133 7.596 -6.340 1.00 95.62 119 ARG A O 1
ATOM 925 N N . TRP A 1 120 ? 6.409 5.817 -6.761 1.00 94.94 120 TRP A N 1
ATOM 926 C CA . TRP A 1 120 ? 6.118 5.169 -5.478 1.00 94.94 120 TRP A CA 1
ATOM 927 C C . TRP A 1 120 ? 6.795 5.854 -4.291 1.00 94.94 120 TRP A C 1
ATOM 929 O O . TRP A 1 120 ? 6.230 5.854 -3.200 1.00 94.94 120 TRP A O 1
ATOM 939 N N . LYS A 1 121 ? 7.948 6.502 -4.496 1.00 94.44 121 LYS A N 1
ATOM 940 C CA . LYS A 1 121 ? 8.537 7.394 -3.486 1.00 94.44 121 LYS A CA 1
ATOM 941 C C . LYS A 1 121 ? 7.652 8.602 -3.187 1.00 94.44 121 LYS A C 1
ATOM 943 O O . LYS A 1 121 ? 7.534 8.985 -2.028 1.00 94.44 121 LYS A O 1
ATOM 948 N N . GLU A 1 122 ? 6.982 9.160 -4.192 1.00 96.31 122 GLU A N 1
ATOM 949 C CA . GLU A 1 122 ? 5.971 10.200 -3.969 1.00 96.31 122 GLU A CA 1
ATOM 950 C C . GLU A 1 122 ? 4.791 9.660 -3.139 1.00 96.31 122 GLU A C 1
ATOM 952 O O . GLU A 1 122 ? 4.366 10.300 -2.180 1.00 96.31 122 GLU A O 1
ATOM 957 N N . VAL A 1 123 ? 4.298 8.452 -3.444 1.00 96.38 123 VAL A N 1
ATOM 958 C CA . VAL A 1 123 ? 3.226 7.804 -2.663 1.00 96.38 123 VAL A CA 1
ATOM 959 C C . VAL A 1 123 ? 3.629 7.603 -1.200 1.00 96.38 123 VAL A C 1
ATOM 961 O O . VAL A 1 123 ? 2.838 7.908 -0.309 1.00 96.38 123 VAL A O 1
ATOM 964 N N . GLU A 1 124 ? 4.846 7.115 -0.949 1.00 95.31 124 GLU A N 1
ATOM 965 C CA . GLU A 1 124 ? 5.394 6.914 0.400 1.00 95.31 124 GLU A CA 1
ATOM 966 C C . GLU A 1 124 ? 5.360 8.209 1.230 1.00 95.31 124 GLU A C 1
ATOM 968 O O . GLU A 1 124 ? 4.988 8.166 2.401 1.00 95.31 124 GLU A O 1
ATOM 973 N N . GLY A 1 125 ? 5.670 9.359 0.618 1.00 95.12 125 GLY A N 1
ATOM 974 C CA . GLY A 1 125 ? 5.586 10.667 1.277 1.00 95.12 125 GLY A CA 1
ATOM 975 C C . GLY A 1 125 ? 4.153 11.164 1.500 1.00 95.12 125 GLY A C 1
ATOM 976 O O . GLY A 1 125 ? 3.846 11.710 2.555 1.00 95.12 125 GLY A O 1
ATOM 977 N N . LEU A 1 126 ? 3.255 10.938 0.536 1.00 96.56 126 LEU A N 1
ATOM 978 C CA . LEU A 1 126 ? 1.885 11.468 0.569 1.00 96.56 126 LEU A CA 1
ATOM 979 C C . LEU A 1 126 ? 0.924 10.684 1.473 1.00 96.56 126 LEU A C 1
ATOM 981 O O . LEU A 1 126 ? -0.042 11.253 1.987 1.00 96.56 126 LEU A O 1
ATOM 985 N N . VAL A 1 127 ? 1.125 9.374 1.644 1.00 95.69 127 VAL A N 1
ATOM 986 C CA . VAL A 1 127 ? 0.200 8.534 2.425 1.00 95.69 127 VAL A CA 1
ATOM 987 C C . VAL A 1 127 ? 0.072 9.004 3.881 1.00 95.69 127 VAL A C 1
ATOM 989 O O . VAL A 1 127 ? -1.067 9.175 4.324 1.00 95.69 127 VAL A O 1
ATOM 992 N N . PRO A 1 128 ? 1.162 9.277 4.625 1.00 93.00 128 PRO A N 1
ATOM 993 C CA . PRO A 1 128 ? 1.067 9.817 5.980 1.00 93.00 128 PRO A CA 1
ATOM 994 C C . PRO A 1 128 ? 0.294 11.140 6.064 1.00 93.00 128 PRO A C 1
ATOM 996 O O . PRO A 1 128 ? -0.503 11.315 6.987 1.00 93.00 128 PRO A O 1
ATOM 999 N N . GLU A 1 129 ? 0.471 12.041 5.091 1.00 94.44 129 GLU A N 1
ATOM 1000 C CA . GLU A 1 129 ? -0.247 13.322 5.038 1.00 94.44 129 GLU A CA 1
ATOM 1001 C C . GLU A 1 129 ? -1.756 13.110 4.876 1.00 94.44 129 GLU A C 1
ATOM 1003 O O . GLU A 1 129 ? -2.558 13.669 5.628 1.00 94.44 129 GLU A O 1
ATOM 1008 N N . PHE A 1 130 ? -2.167 12.251 3.939 1.00 94.31 130 PHE A N 1
ATOM 1009 C CA . PHE A 1 130 ? -3.586 11.955 3.741 1.00 94.31 130 PHE A CA 1
ATOM 1010 C C . PHE A 1 130 ? -4.206 11.201 4.914 1.00 94.31 130 PHE A C 1
ATOM 1012 O O . PHE A 1 130 ? -5.368 11.442 5.248 1.00 94.31 130 PHE A O 1
ATOM 1019 N N . VAL A 1 131 ? -3.448 10.318 5.565 1.00 92.00 131 VAL A N 1
ATOM 1020 C CA . VAL A 1 131 ? -3.898 9.663 6.794 1.00 92.00 131 VAL A CA 1
ATOM 1021 C C . VAL A 1 131 ? -4.169 10.695 7.888 1.00 92.00 131 VAL A C 1
ATOM 1023 O O . VAL A 1 131 ? -5.248 10.652 8.479 1.00 92.00 131 VAL A O 1
ATOM 1026 N N . ALA A 1 132 ? -3.253 11.640 8.117 1.00 91.19 132 ALA A N 1
ATOM 1027 C CA . ALA A 1 132 ? -3.415 12.675 9.139 1.00 91.19 132 ALA A CA 1
ATOM 1028 C C . ALA A 1 132 ? -4.665 13.536 8.890 1.00 91.19 132 ALA A C 1
ATOM 1030 O O . ALA A 1 132 ? -5.495 13.692 9.786 1.00 91.19 132 ALA A O 1
ATOM 1031 N N . VAL A 1 133 ? -4.864 14.000 7.649 1.00 92.19 133 VAL A N 1
ATOM 1032 C CA . VAL A 1 133 ? -6.072 14.753 7.258 1.00 92.19 133 VAL A CA 1
ATOM 1033 C C . VAL A 1 133 ? -7.339 13.942 7.546 1.00 92.19 133 VAL A C 1
ATOM 1035 O O . VAL A 1 133 ? -8.311 14.452 8.093 1.00 92.19 133 VAL A O 1
ATOM 1038 N N . ARG A 1 134 ? -7.348 12.645 7.225 1.00 87.88 134 ARG A N 1
ATOM 1039 C CA . ARG A 1 134 ? -8.515 11.779 7.462 1.00 87.88 134 ARG A CA 1
ATOM 1040 C C . ARG A 1 134 ? -8.768 11.483 8.934 1.00 87.88 134 ARG A C 1
ATOM 1042 O O . ARG A 1 134 ? -9.921 11.269 9.310 1.00 87.88 134 ARG A O 1
ATOM 1049 N N . GLU A 1 135 ? -7.723 11.388 9.746 1.00 87.56 135 GLU A N 1
ATOM 1050 C CA . GLU A 1 135 ? -7.846 11.253 11.198 1.00 87.56 135 GLU A CA 1
ATOM 1051 C C . GLU A 1 135 ? -8.493 12.513 11.798 1.00 87.56 135 GLU A C 1
ATOM 1053 O O . GLU A 1 135 ? -9.447 12.384 12.568 1.00 87.56 135 GLU A O 1
ATOM 1058 N N . GLU A 1 136 ? -8.071 13.705 11.366 1.00 89.38 136 GLU A N 1
ATOM 1059 C CA . GLU A 1 136 ? -8.645 14.991 11.786 1.00 89.38 136 GLU A CA 1
ATOM 1060 C C . GLU A 1 136 ? -10.126 15.126 11.396 1.00 89.38 136 GLU A C 1
ATOM 1062 O O . GLU A 1 136 ? -10.971 15.422 12.244 1.00 89.38 136 GLU A O 1
ATOM 1067 N N . GLU A 1 137 ? -10.469 14.830 10.140 1.00 88.94 137 GLU A N 1
ATOM 1068 C CA . GLU A 1 137 ? -11.854 14.899 9.655 1.00 88.94 137 GLU A CA 1
ATOM 1069 C C . GLU A 1 137 ? -12.781 13.928 10.407 1.00 88.94 137 GLU A C 1
ATOM 1071 O O . GLU A 1 137 ? -13.918 14.267 10.742 1.00 88.94 137 GLU A O 1
ATOM 1076 N N . ARG A 1 138 ? -12.295 12.726 10.748 1.00 84.00 138 ARG A N 1
ATOM 1077 C CA . ARG A 1 138 ? -13.062 11.760 11.555 1.00 84.00 138 ARG A CA 1
ATOM 1078 C C . ARG A 1 138 ? -13.240 12.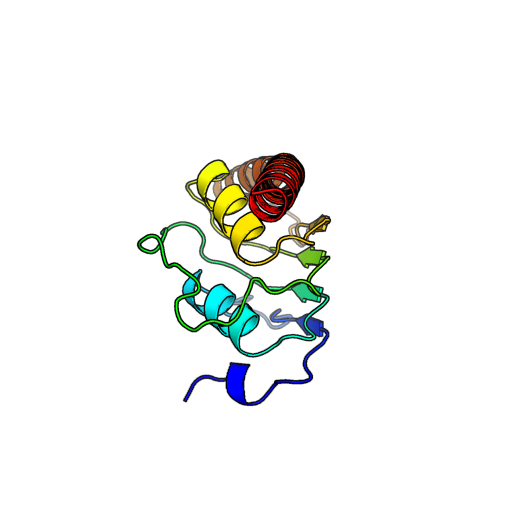216 12.999 1.00 84.00 138 ARG A C 1
ATOM 1080 O O . ARG A 1 138 ? -14.301 11.965 13.563 1.00 84.00 138 ARG A O 1
ATOM 1087 N N . ALA A 1 139 ? -12.229 12.849 13.594 1.00 86.75 139 ALA A N 1
ATOM 1088 C CA . ALA A 1 139 ? -12.329 13.391 14.946 1.00 86.75 139 ALA A CA 1
ATOM 1089 C C . ALA A 1 139 ? -13.357 14.531 15.008 1.00 86.75 139 ALA A C 1
ATOM 1091 O O . ALA A 1 139 ? -14.187 14.559 15.913 1.00 86.75 139 ALA A O 1
ATOM 1092 N N . ARG A 1 140 ? -13.366 15.41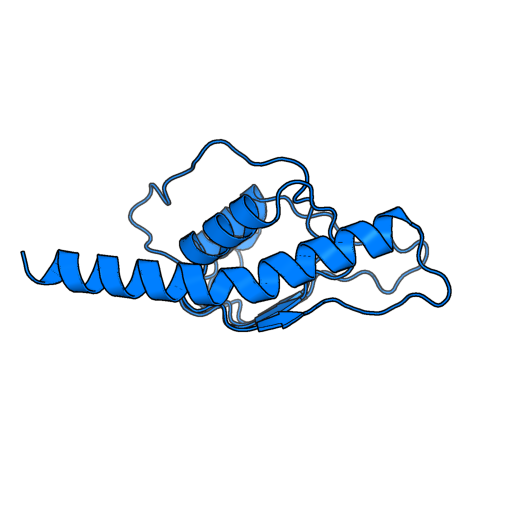9 14.005 1.00 88.50 140 ARG A N 1
ATOM 1093 C CA . ARG A 1 140 ? -14.359 16.499 13.878 1.00 88.50 140 ARG A CA 1
ATOM 1094 C C . ARG A 1 140 ? -15.783 15.974 13.727 1.00 88.50 140 ARG A C 1
ATOM 1096 O O . ARG A 1 140 ? -16.683 16.473 14.393 1.00 88.50 140 ARG A O 1
ATOM 1103 N N . ALA A 1 141 ? -15.983 14.950 12.900 1.00 84.19 141 ALA A N 1
ATOM 1104 C CA . ALA A 1 141 ? -17.302 14.365 12.662 1.00 84.19 141 ALA A CA 1
ATOM 1105 C C . ALA A 1 141 ? -17.930 13.689 13.900 1.00 84.19 141 ALA A C 1
ATOM 1107 O O . ALA A 1 141 ? -19.125 13.429 13.891 1.00 84.19 141 ALA A O 1
ATOM 1108 N N . GLN A 1 142 ? -17.151 13.386 14.944 1.00 78.75 142 GLN A N 1
ATOM 1109 C CA . GLN A 1 142 ? -17.644 12.792 16.198 1.00 78.75 142 GLN A CA 1
ATOM 1110 C C . GLN A 1 142 ? -18.048 13.834 17.254 1.00 78.75 142 GLN A C 1
ATOM 1112 O O . GLN A 1 142 ? -18.565 13.463 1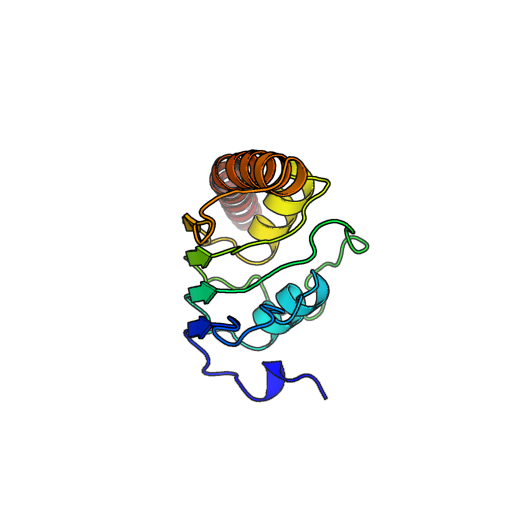8.305 1.00 78.75 142 GLN A O 1
ATOM 1117 N N . LEU A 1 143 ? -17.783 15.119 17.000 1.00 75.81 143 LEU A N 1
ATOM 1118 C CA . LEU A 1 143 ? -18.096 16.236 17.900 1.00 75.81 143 LEU A CA 1
ATOM 1119 C C . LEU A 1 143 ? -19.407 16.960 17.536 1.00 75.81 143 LEU A C 1
ATOM 1121 O O . LEU A 1 143 ? -19.756 17.937 18.198 1.00 75.81 143 LEU A O 1
ATOM 1125 N N . ILE A 1 144 ? -20.095 16.508 16.485 1.00 61.47 144 ILE A N 1
ATOM 1126 C CA . ILE A 1 144 ? -21.354 17.054 15.951 1.00 61.47 144 ILE A CA 1
ATOM 1127 C C . ILE A 1 144 ? -22.447 16.006 16.153 1.00 61.47 144 ILE A C 1
ATOM 1129 O O . ILE A 1 144 ? -23.565 16.401 16.547 1.00 61.47 144 ILE A O 1
#

pLDDT: mean 85.33, std 12.32, range [45.66, 97.19]

Sequence (144 aa):
MDAAQAWPCLEDLTLDSFSRPFTPPLLTIESLYSLAQHCPRLRSLHLTLDATTLPAPRSLANGLGPQRKLTTMCIAQSAISQPRAIARLLSDIFPNLRVISQAQYFDDPSAEMQANYARWKEVEGLVPEFVAVREEERARAQLI